Protein AF-A0A2U1LF37-F1 (afdb_monomer_lite)

InterPro domains:
  IPR015943 WD40/YVTN repeat-like-containing domain superfamily [G3DSA:2.130.10.10] (55-174)
  IPR033010 WD repeat Cdc20/Fizzy [PTHR19918] (5-131)

Sequence (175 aa):
MTDLLDRFIPNRSAMDFDYAHYMLTEAKKGKENPVDSSPAREAYRKRLAEGCNMNRTRILAFKNKPPTPVEAIPSDLFAAPVHQSKTVKARRYIPQTSERTLDAPDLVDDYYLNLLDWGSSNVLPIALANSLWDSTANRLFRTLKAGHQSRVGAMDLNNHIMSTRGMDGQIICYM

Structure (mmCIF, N/CA/C/O backbone):
data_AF-A0A2U1LF37-F1
#
_entry.id   AF-A0A2U1LF37-F1
#
loop_
_atom_site.group_PDB
_atom_site.id
_atom_site.type_symbol
_atom_site.label_atom_id
_atom_site.label_alt_id
_atom_site.label_comp_id
_atom_site.label_asym_id
_atom_site.label_entity_id
_atom_site.label_seq_id
_atom_site.pdbx_PDB_ins_code
_atom_site.Cartn_x
_atom_site.Cartn_y
_atom_site.Cartn_z
_atom_site.occupancy
_atom_site.B_iso_or_equiv
_atom_site.auth_seq_id
_atom_site.auth_comp_id
_atom_site.auth_asym_id
_atom_site.auth_atom_id
_atom_site.pdbx_PDB_model_num
ATOM 1 N N . MET A 1 1 ? 2.810 17.731 52.680 1.00 37.72 1 MET A N 1
ATOM 2 C CA . MET A 1 1 ? 3.274 16.701 51.731 1.00 37.72 1 MET A CA 1
ATOM 3 C C . MET A 1 1 ? 2.034 16.122 51.073 1.00 37.72 1 MET A C 1
ATOM 5 O O . MET A 1 1 ? 1.399 15.245 51.637 1.00 37.72 1 MET A O 1
ATOM 9 N N . THR A 1 2 ? 1.564 16.757 50.001 1.00 49.34 2 THR A N 1
ATOM 10 C CA . THR A 1 2 ? 0.341 16.342 49.310 1.00 49.34 2 THR A CA 1
ATOM 11 C C . THR A 1 2 ? 0.647 15.100 48.488 1.00 49.34 2 THR A C 1
ATOM 13 O O . THR A 1 2 ? 1.598 15.087 47.712 1.00 49.34 2 THR A O 1
ATOM 16 N N . ASP A 1 3 ? -0.135 14.054 48.721 1.00 54.31 3 ASP A N 1
ATOM 17 C CA . ASP A 1 3 ? -0.050 12.750 48.073 1.00 54.31 3 ASP A CA 1
ATOM 18 C C . ASP A 1 3 ? -0.283 12.934 46.557 1.00 54.31 3 ASP A C 1
ATOM 20 O O . ASP A 1 3 ? -1.419 13.006 46.083 1.00 54.31 3 ASP A O 1
ATOM 24 N N . LEU A 1 4 ? 0.803 13.134 45.798 1.00 59.91 4 LEU A N 1
ATOM 25 C CA . LEU A 1 4 ? 0.828 13.313 44.339 1.00 59.91 4 LEU A CA 1
ATOM 26 C C . LEU A 1 4 ? 0.535 11.970 43.657 1.00 59.91 4 LEU A C 1
ATOM 28 O O . LEU A 1 4 ? 1.372 11.383 42.978 1.00 59.91 4 LEU A O 1
ATOM 32 N N . LEU A 1 5 ? -0.666 11.444 43.870 1.00 64.06 5 LEU A N 1
ATOM 33 C CA . LEU A 1 5 ? -1.145 10.274 43.152 1.00 64.06 5 LEU A CA 1
ATOM 34 C C . LEU A 1 5 ? -1.421 10.679 41.697 1.00 64.06 5 LEU A C 1
ATOM 36 O O . LEU A 1 5 ? -2.216 11.577 41.419 1.00 64.06 5 LEU A O 1
ATOM 40 N N . ASP A 1 6 ? -0.750 10.028 40.754 1.00 70.12 6 ASP A N 1
ATOM 41 C CA . ASP A 1 6 ? -0.931 10.275 39.326 1.00 70.12 6 ASP A CA 1
ATOM 42 C C . ASP A 1 6 ? -2.370 9.929 38.898 1.00 70.12 6 ASP A C 1
ATOM 44 O O . ASP A 1 6 ? -2.867 8.824 39.127 1.00 70.12 6 ASP A O 1
ATOM 48 N N . ARG A 1 7 ? -3.060 10.881 38.258 1.00 74.50 7 ARG A N 1
ATOM 49 C CA . ARG A 1 7 ? -4.422 10.701 37.729 1.00 74.50 7 ARG A CA 1
ATOM 50 C C . ARG A 1 7 ? -4.486 9.606 36.663 1.00 74.50 7 ARG A C 1
ATOM 52 O O . ARG A 1 7 ? -5.556 9.033 36.455 1.00 74.50 7 ARG A O 1
ATOM 59 N N . PHE A 1 8 ? -3.387 9.347 35.966 1.00 80.06 8 PHE A N 1
ATOM 60 C CA . PHE A 1 8 ? -3.327 8.349 34.907 1.00 80.06 8 PHE A CA 1
ATOM 61 C C . PHE A 1 8 ? -3.032 6.943 35.430 1.00 80.06 8 PHE A C 1
ATOM 63 O O . PHE A 1 8 ? -3.203 5.985 34.680 1.00 80.06 8 PHE A O 1
ATOM 70 N N . ILE A 1 9 ? -2.681 6.795 36.713 1.00 83.06 9 ILE A N 1
ATOM 71 C CA . ILE A 1 9 ? -2.398 5.498 37.330 1.00 83.06 9 ILE A CA 1
ATOM 72 C C . ILE A 1 9 ? -3.624 5.028 38.134 1.00 83.06 9 ILE A C 1
ATOM 74 O O . ILE A 1 9 ? -3.997 5.651 39.133 1.00 83.06 9 ILE A O 1
ATOM 78 N N . PRO A 1 10 ? -4.279 3.922 37.731 1.00 82.50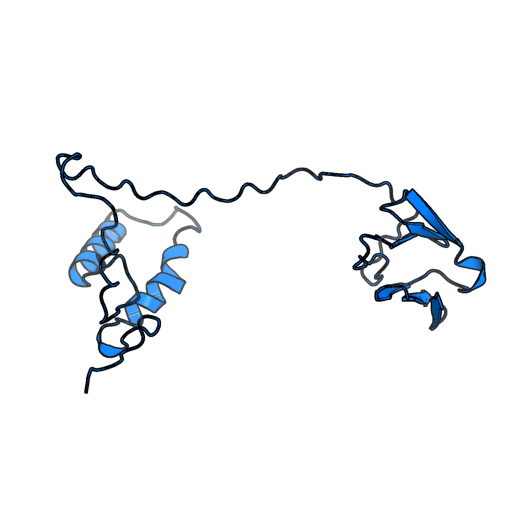 10 PRO A N 1
ATOM 79 C CA . PRO A 1 10 ? -5.378 3.344 38.493 1.00 82.50 10 PRO A CA 1
ATOM 80 C C . PRO A 1 10 ? -4.919 2.855 39.868 1.00 82.50 10 PRO A C 1
ATOM 82 O O . PRO A 1 10 ? -3.852 2.257 40.021 1.00 82.50 10 PRO A O 1
ATOM 85 N N . ASN A 1 11 ? -5.759 3.047 40.882 1.00 83.81 11 ASN A N 1
ATOM 86 C CA . ASN A 1 11 ? -5.488 2.527 42.209 1.00 83.81 11 ASN A CA 1
ATOM 87 C C . ASN A 1 11 ? -5.778 1.021 42.267 1.00 83.81 11 ASN A C 1
ATOM 89 O O . ASN A 1 11 ? -6.933 0.609 42.403 1.00 83.81 11 ASN A O 1
ATOM 93 N N . ARG A 1 12 ? -4.707 0.222 42.272 1.00 83.56 12 ARG A N 1
ATOM 94 C CA . ARG A 1 12 ? -4.744 -1.239 42.412 1.00 83.56 12 ARG A CA 1
ATOM 95 C C . ARG A 1 12 ? -5.599 -1.713 43.595 1.00 83.56 12 ARG A C 1
ATOM 97 O O . ARG A 1 12 ? -6.328 -2.677 43.429 1.00 83.56 12 ARG A O 1
ATOM 104 N N . SER A 1 13 ? -5.576 -1.046 44.753 1.00 84.38 13 SER A N 1
ATOM 105 C CA . SER A 1 13 ? -6.329 -1.513 45.934 1.00 84.38 13 SER A CA 1
ATOM 106 C C . SER A 1 13 ? -7.837 -1.256 45.878 1.00 84.38 13 SER A C 1
ATOM 108 O O . SER A 1 13 ? -8.585 -1.855 46.641 1.00 84.38 13 SER A O 1
ATOM 110 N N . ALA A 1 14 ? -8.295 -0.367 44.994 1.00 82.38 14 ALA A N 1
ATOM 111 C CA . ALA A 1 14 ? -9.717 -0.085 44.792 1.00 82.38 14 ALA A CA 1
ATOM 112 C C . ALA A 1 14 ? -10.286 -0.784 43.544 1.00 82.38 14 ALA A C 1
ATOM 114 O O . ALA A 1 14 ? -11.475 -0.646 43.252 1.00 82.38 14 ALA A O 1
ATOM 115 N N . MET A 1 15 ? -9.436 -1.485 42.790 1.00 84.12 15 MET A N 1
ATOM 116 C CA . MET A 1 15 ? -9.820 -2.237 41.603 1.00 84.12 15 MET A CA 1
ATOM 117 C C . MET A 1 15 ? -10.161 -3.682 41.947 1.00 84.12 15 MET A C 1
ATOM 119 O O . MET A 1 15 ? -9.524 -4.305 42.789 1.00 84.12 15 MET A O 1
ATOM 123 N N . ASP A 1 16 ? -11.139 -4.213 41.222 1.00 86.31 16 ASP A N 1
ATOM 124 C CA . ASP A 1 16 ? -11.439 -5.638 41.170 1.00 86.31 16 ASP A CA 1
ATOM 125 C C . ASP A 1 16 ? -10.833 -6.197 39.875 1.00 86.31 16 ASP A C 1
ATOM 127 O O . ASP A 1 16 ? -11.323 -5.921 38.774 1.00 86.31 16 ASP A O 1
ATOM 131 N N . PHE A 1 17 ? -9.701 -6.894 40.001 1.00 86.88 17 PHE A N 1
ATOM 132 C CA . PHE A 1 17 ? -8.953 -7.409 38.851 1.00 86.88 17 PHE A CA 1
ATOM 133 C C . PHE A 1 17 ? -9.684 -8.543 38.142 1.00 86.88 17 PHE A C 1
ATOM 135 O O . PHE A 1 17 ? -9.656 -8.595 36.911 1.00 86.88 17 PHE A O 1
ATOM 142 N N . ASP A 1 18 ? -10.374 -9.396 38.894 1.00 85.12 18 ASP A N 1
ATOM 143 C CA . ASP A 1 18 ? -11.091 -10.545 38.348 1.00 85.12 18 ASP A CA 1
ATOM 144 C C . ASP A 1 18 ? -12.284 -10.069 37.515 1.00 85.12 18 ASP A C 1
ATOM 146 O O . ASP A 1 18 ? -12.473 -10.497 36.371 1.00 85.12 18 ASP A O 1
ATOM 150 N N . TYR A 1 19 ? -13.029 -9.083 38.028 1.00 84.19 19 TYR A N 1
ATOM 151 C CA . TYR A 1 19 ? -14.104 -8.436 37.280 1.00 84.19 19 TYR A CA 1
ATOM 152 C C . TYR A 1 19 ? -13.594 -7.737 36.013 1.00 84.19 19 TYR A C 1
ATOM 154 O O . TYR A 1 19 ? -14.188 -7.875 34.939 1.00 84.19 19 TYR A O 1
ATOM 162 N N . ALA A 1 20 ? -12.483 -6.998 36.110 1.00 86.06 20 ALA A N 1
ATOM 163 C CA . ALA A 1 20 ? -11.886 -6.316 34.964 1.00 86.06 20 ALA A CA 1
ATOM 164 C C . ALA A 1 20 ? -11.452 -7.306 33.871 1.00 86.06 20 ALA A C 1
ATOM 166 O O . ALA A 1 20 ? -11.719 -7.077 32.689 1.00 86.06 20 ALA A O 1
ATOM 167 N N . HIS A 1 21 ? -10.832 -8.420 34.265 1.00 86.88 21 HIS A N 1
ATOM 168 C CA . HIS A 1 21 ? -10.396 -9.468 33.352 1.00 86.88 21 HIS A CA 1
ATOM 169 C C . HIS A 1 21 ? -11.584 -10.129 32.643 1.00 86.88 21 HIS A C 1
ATOM 171 O O . HIS A 1 21 ? -11.589 -10.224 31.413 1.00 86.88 21 HIS A O 1
ATOM 177 N N . TYR A 1 22 ? -12.627 -10.505 33.389 1.00 83.19 22 TYR A N 1
ATOM 178 C CA . TYR A 1 22 ? -13.863 -11.068 32.835 1.00 83.19 22 TYR A CA 1
ATOM 179 C C . TYR A 1 22 ? -14.525 -10.122 31.820 1.00 83.19 22 TYR A C 1
ATOM 181 O O . TYR A 1 22 ? -14.892 -10.535 30.718 1.00 83.19 22 TYR A O 1
ATOM 189 N N . MET A 1 23 ? -14.626 -8.829 32.143 1.00 81.38 23 MET A N 1
ATOM 190 C CA . MET A 1 23 ? -15.230 -7.835 31.249 1.00 81.38 23 MET A CA 1
ATOM 191 C C . MET A 1 23 ? -14.445 -7.624 29.945 1.00 81.38 23 MET A C 1
ATOM 193 O O . MET A 1 23 ? -15.040 -7.266 28.928 1.00 81.38 23 MET A O 1
ATOM 197 N N . LEU A 1 24 ? -13.126 -7.837 29.946 1.00 83.44 24 LEU A N 1
ATOM 198 C CA . LEU A 1 24 ? -12.287 -7.705 28.749 1.00 83.44 24 LEU A CA 1
ATOM 199 C C . LEU A 1 24 ? -12.276 -8.969 27.882 1.00 83.44 24 LEU A C 1
ATOM 201 O O . LEU A 1 24 ? -12.224 -8.858 26.657 1.00 83.44 24 LEU A O 1
ATOM 205 N N . THR A 1 25 ? -12.327 -10.147 28.503 1.00 82.38 25 THR A N 1
ATOM 206 C CA . THR A 1 25 ? -12.120 -11.437 27.823 1.00 82.38 25 THR A CA 1
ATOM 207 C C . THR A 1 25 ? -13.424 -12.157 27.483 1.00 82.38 25 THR A C 1
ATOM 209 O O . THR A 1 25 ? -13.573 -12.677 26.378 1.00 82.38 25 THR A O 1
ATOM 212 N N . GLU A 1 26 ? -14.403 -12.132 28.385 1.00 71.69 26 GLU A N 1
ATOM 213 C CA . GLU A 1 26 ? -15.590 -12.991 28.310 1.00 71.69 26 GLU A CA 1
ATOM 214 C C . GLU A 1 26 ? -16.875 -12.220 27.971 1.00 71.69 26 GLU A C 1
ATOM 216 O O . GLU A 1 26 ? -17.776 -12.777 27.342 1.00 71.69 26 GLU A O 1
ATOM 221 N N . ALA A 1 27 ? -16.968 -10.916 28.269 1.00 63.56 27 ALA A N 1
ATOM 222 C CA . ALA A 1 27 ? -18.180 -10.126 27.993 1.00 63.56 27 ALA A CA 1
ATOM 223 C C . ALA A 1 27 ? -18.577 -10.064 26.501 1.00 63.56 27 ALA A C 1
ATOM 225 O O . ALA A 1 27 ? -19.723 -9.749 26.179 1.00 63.56 27 ALA A O 1
ATOM 226 N N . LYS A 1 28 ? -17.653 -10.366 25.577 1.00 57.38 28 LYS A N 1
ATOM 227 C CA . LYS A 1 28 ? -17.906 -10.385 24.124 1.00 57.38 28 LYS A CA 1
ATOM 228 C C . LYS A 1 28 ? -18.141 -11.774 23.527 1.00 57.38 28 LYS A C 1
ATOM 230 O O . LYS A 1 28 ? -18.616 -11.839 22.397 1.00 57.38 28 LYS A O 1
ATOM 235 N N . LYS A 1 29 ? -17.882 -12.864 24.258 1.00 56.50 29 LYS A N 1
ATOM 236 C CA . LYS A 1 29 ? -18.071 -14.236 23.744 1.00 56.50 29 LYS A CA 1
ATOM 237 C C . LYS A 1 29 ? -19.537 -14.669 23.635 1.00 56.50 29 LYS A C 1
ATOM 239 O O . LYS A 1 29 ? -19.832 -15.705 23.061 1.00 56.50 29 LYS A O 1
ATOM 244 N N . GLY A 1 30 ? -20.483 -13.852 24.100 1.00 53.19 30 GLY A N 1
ATOM 245 C CA . GLY A 1 30 ? -21.924 -14.107 23.963 1.00 53.19 30 GLY A CA 1
ATOM 246 C C . GLY A 1 30 ? -22.528 -13.826 22.578 1.00 53.19 30 GLY A C 1
ATOM 247 O O . GLY A 1 30 ? -23.741 -13.663 22.495 1.00 53.19 30 GLY A O 1
ATOM 248 N N . LYS A 1 31 ? -21.721 -13.696 21.514 1.00 51.16 31 LYS A N 1
ATOM 249 C CA . LYS A 1 31 ? -22.197 -13.464 20.134 1.00 51.16 31 LYS A CA 1
ATOM 250 C C . LYS A 1 31 ? -21.888 -14.602 19.156 1.00 51.16 31 LYS A C 1
ATOM 252 O O . LYS A 1 31 ? -22.037 -14.406 17.956 1.00 51.16 31 LYS A O 1
ATOM 257 N N . GLU A 1 32 ? -21.514 -15.777 19.645 1.00 47.12 32 GLU A N 1
ATOM 258 C CA . GLU A 1 32 ? -21.530 -16.996 18.835 1.00 47.12 32 GLU A CA 1
ATOM 259 C C . GLU A 1 32 ? -22.691 -17.885 19.309 1.00 47.12 32 GLU A C 1
ATOM 261 O O . GLU A 1 32 ? -22.690 -18.386 20.428 1.00 47.12 32 GLU A O 1
ATOM 266 N N . ASN A 1 33 ? -23.689 -18.020 18.426 1.00 45.81 33 ASN A N 1
ATOM 267 C CA . ASN A 1 33 ? -24.831 -18.950 18.426 1.00 45.81 33 ASN A CA 1
ATOM 268 C C . ASN A 1 33 ? -25.931 -18.777 19.515 1.00 45.81 33 ASN A C 1
ATOM 270 O O . ASN A 1 33 ? -25.728 -19.122 20.676 1.00 45.81 33 ASN A O 1
ATOM 274 N N . PRO A 1 34 ? -27.162 -18.340 19.154 1.00 53.09 34 PRO A N 1
ATOM 275 C CA . PRO A 1 34 ? -28.272 -18.111 20.090 1.00 53.09 34 PRO A CA 1
ATOM 276 C C . PRO A 1 34 ? -29.100 -19.374 20.418 1.00 53.09 34 PRO A C 1
ATOM 278 O O . PRO A 1 34 ? -30.287 -19.258 20.709 1.00 53.09 34 PRO A O 1
ATOM 281 N N . VAL A 1 35 ? -28.527 -20.580 20.347 1.00 50.41 35 VAL A N 1
ATOM 282 C CA . VAL A 1 35 ? -29.322 -21.827 20.401 1.00 50.41 35 VAL A CA 1
ATOM 283 C C . VAL A 1 35 ? -29.519 -22.389 21.824 1.00 50.41 35 VAL A C 1
ATOM 285 O O . VAL A 1 35 ? -30.488 -23.104 22.037 1.00 50.41 35 VAL A O 1
ATOM 288 N N . ASP A 1 36 ? -28.732 -21.987 22.836 1.00 56.03 36 ASP A N 1
ATOM 289 C CA . ASP A 1 36 ? -28.725 -22.688 24.145 1.00 56.03 36 ASP A CA 1
ATOM 290 C C . ASP A 1 36 ? -28.867 -21.816 25.416 1.00 56.03 36 ASP A C 1
ATOM 292 O O . ASP A 1 36 ? -28.422 -22.206 26.503 1.00 56.03 36 ASP A O 1
ATOM 296 N N . SER A 1 37 ? -29.494 -20.635 25.359 1.00 63.47 37 SER A N 1
ATOM 297 C CA . SER A 1 37 ? -29.803 -19.894 26.599 1.00 63.47 37 SER A CA 1
ATOM 298 C C . SER A 1 37 ? -31.228 -20.172 27.066 1.00 63.47 37 SER A C 1
ATOM 300 O O . SER A 1 37 ? -32.164 -19.467 26.701 1.00 63.47 37 SER A O 1
ATOM 302 N N . SER A 1 38 ? -31.402 -21.202 27.899 1.00 78.06 38 SER A N 1
ATOM 303 C CA . SER A 1 38 ? -32.690 -21.457 28.550 1.00 78.06 38 SER A CA 1
ATOM 304 C C . SER A 1 38 ? -33.078 -20.301 29.496 1.00 78.06 38 SER A C 1
ATOM 306 O O . SER A 1 38 ? -32.198 -19.720 30.146 1.00 78.06 38 SER A O 1
ATOM 308 N N . PRO A 1 39 ? -34.381 -19.994 29.664 1.00 81.94 39 PRO A N 1
ATOM 309 C CA . PRO A 1 39 ? -34.844 -18.934 30.570 1.00 81.94 39 PRO A CA 1
ATOM 310 C C . PRO A 1 39 ? -34.332 -19.079 32.016 1.00 81.94 39 PRO A C 1
ATOM 312 O O . PRO A 1 39 ? -34.060 -18.092 32.699 1.00 81.94 39 PRO A O 1
ATOM 315 N N . ALA A 1 40 ? -34.134 -20.319 32.480 1.00 81.06 40 ALA A N 1
ATOM 316 C CA . ALA A 1 40 ? -33.587 -20.615 33.803 1.00 81.06 40 ALA A CA 1
ATOM 317 C C . ALA A 1 40 ? -32.109 -20.204 33.945 1.00 81.06 40 ALA A C 1
ATOM 319 O O . ALA A 1 40 ? -31.710 -19.660 34.978 1.00 81.06 40 ALA A O 1
ATOM 320 N N . ARG A 1 41 ? -31.294 -20.420 32.902 1.00 80.69 41 ARG A N 1
ATOM 321 C CA . ARG A 1 41 ? -29.875 -20.036 32.890 1.00 80.69 41 ARG A CA 1
ATOM 322 C C . ARG A 1 41 ? -29.715 -18.520 32.907 1.00 80.69 41 ARG A C 1
ATOM 324 O O . ARG A 1 41 ? -28.832 -18.007 33.591 1.00 80.69 41 ARG A O 1
ATOM 331 N N . GLU A 1 42 ? -30.583 -17.799 32.206 1.00 80.50 42 GLU A N 1
ATOM 332 C CA . GLU A 1 42 ? -30.587 -16.336 32.203 1.00 80.50 42 GLU A CA 1
ATOM 333 C C . GLU A 1 42 ? -30.998 -15.755 33.565 1.00 80.50 42 GLU A C 1
ATOM 335 O O . GLU A 1 42 ? -30.306 -14.886 34.100 1.00 80.50 42 GLU A O 1
ATOM 340 N N . ALA A 1 43 ? -32.046 -16.302 34.191 1.00 82.81 43 ALA A N 1
ATOM 341 C CA . ALA A 1 43 ? -32.462 -15.904 35.536 1.00 82.81 43 ALA A CA 1
ATOM 342 C C . ALA A 1 43 ? -31.365 -16.153 36.589 1.00 82.81 43 ALA A C 1
ATOM 344 O O . ALA A 1 43 ? -31.127 -15.303 37.450 1.00 82.81 43 ALA A O 1
ATOM 345 N N . TYR A 1 44 ? -30.656 -17.285 36.505 1.00 82.56 44 TYR A N 1
ATOM 346 C CA . TYR A 1 44 ? -29.522 -17.588 37.382 1.00 82.56 44 TYR A CA 1
ATOM 347 C C . TYR A 1 44 ? -28.363 -16.604 37.185 1.00 82.56 44 TYR A C 1
ATOM 349 O O . TYR A 1 44 ? -27.860 -16.045 38.160 1.00 82.56 44 TYR A O 1
ATOM 357 N N . ARG A 1 45 ? -27.985 -16.314 35.932 1.00 79.88 45 ARG A N 1
ATOM 358 C CA . ARG A 1 45 ? -26.950 -15.313 35.618 1.00 79.88 45 ARG A CA 1
ATOM 359 C C . ARG A 1 45 ? -27.309 -13.932 36.160 1.00 79.88 45 ARG A C 1
ATOM 361 O O . ARG A 1 45 ? -26.433 -13.247 36.677 1.00 79.88 45 ARG A O 1
ATOM 368 N N . LYS A 1 46 ? -28.584 -13.542 36.087 1.00 81.06 46 LYS A N 1
ATOM 369 C CA . LYS A 1 46 ? -29.070 -12.274 36.643 1.00 81.06 46 LYS A CA 1
ATOM 370 C C . LYS A 1 46 ? -28.920 -12.224 38.168 1.00 81.06 46 LYS A C 1
ATOM 372 O O . LYS A 1 46 ? -28.369 -11.257 38.682 1.00 81.06 46 LYS A O 1
ATOM 377 N N . ARG A 1 47 ? -29.309 -13.290 38.879 1.00 81.75 47 ARG A N 1
ATOM 378 C CA . ARG A 1 47 ? -29.135 -13.397 40.343 1.00 81.75 47 ARG A CA 1
ATOM 379 C C . ARG A 1 47 ? -27.665 -13.375 40.766 1.00 81.75 47 ARG A C 1
ATOM 381 O O . ARG A 1 47 ? -27.327 -12.741 41.761 1.00 81.75 47 ARG A O 1
ATOM 388 N N . LEU A 1 48 ? -26.787 -14.030 40.005 1.00 76.94 48 LEU A N 1
ATOM 389 C CA . LEU A 1 48 ? -25.342 -13.958 40.240 1.00 76.94 48 LEU A CA 1
ATOM 390 C C . LEU A 1 48 ? -24.800 -12.542 40.021 1.00 76.94 48 LEU A C 1
ATOM 392 O O . LEU A 1 48 ? -24.026 -12.059 40.839 1.00 76.94 48 LEU A O 1
ATOM 396 N N . ALA A 1 49 ? -25.230 -11.854 38.960 1.00 75.69 49 ALA A N 1
ATOM 397 C CA . ALA A 1 49 ? -24.807 -10.480 38.690 1.00 75.69 49 ALA A CA 1
ATOM 398 C C . ALA A 1 49 ? -25.236 -9.506 39.804 1.00 75.69 49 ALA A C 1
ATOM 400 O O . ALA A 1 49 ? -24.460 -8.623 40.181 1.00 75.69 49 ALA A O 1
ATOM 401 N N . GLU A 1 50 ? -26.440 -9.695 40.353 1.00 74.19 50 GLU A N 1
ATOM 402 C CA . GLU A 1 50 ? -26.948 -8.956 41.513 1.00 74.19 50 GLU A CA 1
ATOM 403 C C . GLU A 1 50 ? -26.101 -9.230 42.770 1.00 74.19 50 GLU A C 1
ATOM 405 O O . GLU A 1 50 ? -25.682 -8.283 43.438 1.00 74.19 50 GLU A O 1
ATOM 410 N N . GLY A 1 51 ? -25.770 -10.497 43.053 1.00 70.75 51 GLY A N 1
ATOM 411 C CA . GLY A 1 51 ? -24.951 -10.892 44.209 1.00 70.75 51 GLY A CA 1
ATOM 412 C C . GLY A 1 51 ? -23.481 -10.461 44.127 1.00 70.75 51 GLY A C 1
ATOM 413 O O . GLY A 1 51 ? -22.893 -10.067 45.130 1.00 70.75 51 GLY A O 1
ATOM 414 N N . CYS A 1 52 ? -22.891 -10.468 42.931 1.00 66.12 52 CYS A N 1
ATOM 415 C CA . CYS A 1 52 ? -21.499 -10.073 42.695 1.00 66.12 52 CYS A CA 1
ATOM 416 C C . CYS A 1 52 ? -21.312 -8.553 42.513 1.00 66.12 52 CYS A C 1
ATOM 418 O O . CYS A 1 52 ? -20.223 -8.113 42.151 1.00 66.12 52 CYS A O 1
ATOM 420 N N . ASN A 1 53 ? -22.356 -7.738 42.728 1.00 66.38 53 ASN A N 1
ATOM 421 C CA . ASN A 1 53 ? -22.339 -6.287 42.502 1.00 66.38 53 ASN A CA 1
ATOM 422 C C . ASN A 1 53 ? -21.731 -5.907 41.131 1.00 66.38 53 ASN A C 1
ATOM 424 O O . ASN A 1 53 ? -20.995 -4.924 40.991 1.00 66.38 53 ASN A O 1
ATOM 428 N N . MET A 1 54 ? -22.060 -6.686 40.091 1.00 63.81 54 MET A N 1
ATOM 429 C CA . MET A 1 54 ? -21.574 -6.487 38.716 1.00 63.81 54 MET A CA 1
ATOM 430 C C . MET A 1 54 ? -22.238 -5.283 38.024 1.00 63.81 54 MET A C 1
ATOM 432 O O . MET A 1 54 ? -22.028 -5.037 36.842 1.00 63.81 54 MET A O 1
ATOM 436 N N . ASN A 1 55 ? -22.998 -4.471 38.766 1.00 60.16 55 ASN A N 1
ATOM 437 C CA . ASN A 1 55 ? -23.592 -3.212 38.308 1.00 60.16 55 ASN A CA 1
ATOM 438 C C . ASN A 1 55 ? -22.542 -2.107 38.062 1.00 60.16 55 ASN A C 1
ATOM 440 O O . ASN A 1 55 ? -22.873 -0.981 37.676 1.00 60.16 55 ASN A O 1
ATOM 444 N N . ARG A 1 56 ? -21.257 -2.397 38.298 1.00 66.06 56 ARG A N 1
ATOM 445 C CA . ARG A 1 56 ? -20.147 -1.473 38.062 1.00 66.06 56 ARG A CA 1
ATOM 446 C C . ARG A 1 56 ? -19.901 -1.301 36.566 1.00 66.06 56 ARG A C 1
ATOM 448 O O . ARG A 1 56 ? -19.401 -2.186 35.882 1.00 66.06 56 ARG A O 1
ATOM 455 N N . THR A 1 57 ? -20.155 -0.096 36.068 1.00 68.44 57 THR A N 1
ATOM 456 C CA . THR A 1 57 ? -19.876 0.280 34.670 1.00 68.44 57 THR A CA 1
ATOM 457 C C . THR A 1 57 ? -18.393 0.535 34.381 1.00 68.44 57 THR A C 1
ATOM 459 O O . THR A 1 57 ? -18.018 0.726 33.226 1.00 68.44 57 THR A O 1
ATOM 462 N N . ARG A 1 58 ? -17.535 0.568 35.411 1.00 75.88 58 ARG A N 1
ATOM 463 C CA . ARG A 1 58 ? -16.108 0.897 35.300 1.00 75.88 58 ARG A CA 1
ATOM 464 C C . ARG A 1 58 ? -15.250 -0.246 35.829 1.00 75.88 58 ARG A C 1
ATOM 466 O O . ARG A 1 58 ? -15.511 -0.746 36.917 1.00 75.88 58 ARG A O 1
ATOM 473 N N . ILE A 1 59 ? -14.207 -0.589 35.075 1.00 86.00 59 ILE A N 1
ATOM 474 C CA . ILE A 1 59 ? -13.189 -1.584 35.457 1.00 86.00 59 ILE A CA 1
ATOM 475 C C . ILE A 1 59 ? -11.936 -0.948 36.086 1.00 86.00 59 ILE A C 1
ATOM 477 O O . ILE A 1 59 ? -11.122 -1.651 36.667 1.00 86.00 59 ILE A O 1
ATOM 481 N N . LEU A 1 60 ? -11.784 0.381 35.992 1.00 86.75 60 LEU A N 1
ATOM 482 C CA . LEU A 1 60 ? -10.673 1.138 36.581 1.00 86.75 60 LEU A CA 1
ATOM 483 C C . LEU A 1 60 ? -11.181 2.055 37.700 1.00 86.75 60 LEU A C 1
ATOM 485 O O . LEU A 1 60 ? -12.193 2.743 37.527 1.00 86.75 60 LEU A O 1
ATOM 489 N N . ALA A 1 61 ? -10.446 2.106 38.813 1.00 83.88 61 ALA A N 1
ATOM 490 C CA . ALA A 1 61 ? -10.714 2.988 39.946 1.00 83.88 61 ALA A CA 1
ATOM 491 C C . ALA A 1 61 ? -9.572 4.001 40.114 1.00 83.88 61 ALA A C 1
ATOM 493 O O . ALA A 1 61 ? -8.407 3.619 40.166 1.00 83.88 61 ALA A O 1
ATOM 494 N N . PHE A 1 62 ? -9.901 5.288 40.232 1.00 81.50 62 PHE A N 1
ATOM 495 C CA . PHE A 1 62 ? -8.933 6.372 40.430 1.00 81.50 62 PHE A CA 1
ATOM 496 C C . PHE A 1 62 ? -9.282 7.144 41.704 1.00 81.50 62 PHE A C 1
ATOM 498 O O . PHE A 1 62 ? -10.458 7.395 41.966 1.00 81.50 62 PHE A O 1
ATOM 505 N N . LYS A 1 63 ? -8.269 7.512 42.498 1.00 67.12 63 LYS A N 1
ATOM 506 C CA . LYS A 1 63 ? -8.454 8.264 43.753 1.00 67.12 63 LYS A CA 1
ATOM 507 C C . LYS A 1 63 ? -8.667 9.763 43.519 1.00 67.12 63 LYS A C 1
ATOM 509 O O . LYS A 1 63 ? -9.444 10.383 44.238 1.00 67.12 63 LYS A O 1
ATOM 514 N N . ASN A 1 64 ? -8.039 10.324 42.486 1.00 66.00 64 ASN A N 1
ATOM 515 C CA . ASN A 1 64 ? -8.168 11.739 42.163 1.00 66.00 64 ASN A CA 1
ATOM 516 C C . ASN A 1 64 ? -9.373 11.980 41.258 1.00 66.00 64 ASN A C 1
ATOM 518 O O . ASN A 1 64 ? -9.415 11.538 40.106 1.00 66.00 64 ASN A O 1
ATOM 522 N N . LYS A 1 65 ? -10.366 12.697 41.794 1.00 59.22 65 LYS A N 1
ATOM 523 C CA . LYS A 1 65 ? -11.445 13.251 40.975 1.00 59.22 65 LYS A CA 1
ATOM 524 C C . LYS A 1 65 ? -10.814 14.233 39.976 1.00 59.22 65 LYS A C 1
ATOM 526 O O . LYS A 1 65 ? -9.875 14.938 40.347 1.00 59.22 65 LYS A O 1
ATOM 531 N N . PRO A 1 66 ? -11.282 14.280 38.716 1.00 54.41 66 PRO A N 1
ATOM 532 C CA . PRO A 1 66 ? -10.866 15.324 37.787 1.00 54.41 66 PRO A CA 1
ATOM 533 C C . PRO A 1 66 ? -11.021 16.690 38.470 1.00 54.41 66 PRO A C 1
ATOM 535 O O . PRO A 1 66 ? -12.056 16.878 39.117 1.00 54.41 66 PRO A O 1
ATOM 538 N N . PRO A 1 67 ? -10.053 17.622 38.361 1.00 53.59 67 PRO A N 1
ATOM 539 C CA . PRO A 1 67 ? -10.293 18.990 38.796 1.00 53.59 67 PRO A CA 1
ATOM 540 C C . PRO A 1 67 ? -11.578 19.474 38.125 1.00 53.59 67 PRO A C 1
ATOM 542 O O . PRO A 1 67 ? -11.792 19.219 36.933 1.00 53.59 67 PRO A O 1
ATOM 545 N N . THR A 1 68 ? -12.460 20.080 38.919 1.00 53.72 68 THR A N 1
ATOM 546 C CA . THR A 1 68 ? -13.671 20.724 38.415 1.00 53.72 68 THR A CA 1
ATOM 547 C C . THR A 1 68 ? -13.263 21.645 37.267 1.00 53.72 68 THR A C 1
ATOM 549 O O . THR A 1 68 ? -12.295 22.394 37.430 1.00 53.72 68 THR A O 1
ATOM 552 N N . PRO A 1 69 ? -13.912 21.553 36.090 1.00 48.56 69 PRO A N 1
ATOM 553 C CA . PRO A 1 69 ? -13.646 22.478 34.999 1.00 48.56 69 PRO A CA 1
ATOM 554 C C . PRO A 1 69 ? -13.728 23.898 35.552 1.00 48.56 69 PRO A C 1
ATOM 556 O O . PRO A 1 69 ? -14.714 24.240 36.199 1.00 48.56 69 PRO A O 1
ATOM 559 N N . VAL A 1 70 ? -12.665 24.680 35.380 1.00 55.16 70 VAL A N 1
ATOM 560 C CA . VAL A 1 70 ? -12.628 26.056 35.873 1.00 55.16 70 VAL A CA 1
ATOM 561 C C . VAL A 1 70 ? -13.706 26.827 35.109 1.00 55.16 70 VAL A C 1
ATOM 563 O O . VAL A 1 70 ? -13.654 26.909 33.881 1.00 55.16 70 VAL A O 1
ATOM 566 N N . GLU A 1 71 ? -14.725 27.297 35.829 1.00 50.03 71 GLU A N 1
ATOM 567 C CA . GLU A 1 71 ? -15.873 28.031 35.294 1.00 50.03 71 GLU A CA 1
ATOM 568 C C . GLU A 1 71 ? -15.399 29.365 34.702 1.00 50.03 71 GLU A C 1
ATOM 570 O O . GLU A 1 71 ? -15.198 30.343 35.413 1.00 50.03 71 GLU A O 1
ATOM 575 N N . ALA A 1 72 ? -15.198 29.412 33.385 1.00 49.78 72 ALA A N 1
ATOM 576 C CA . ALA A 1 72 ? -14.936 30.657 32.660 1.00 49.78 72 ALA A CA 1
ATOM 577 C C . ALA A 1 72 ? -16.229 31.335 32.158 1.00 49.78 72 ALA A C 1
ATOM 579 O O . ALA A 1 72 ? -16.167 32.183 31.270 1.00 49.78 72 ALA A O 1
ATOM 580 N N . ILE A 1 73 ? -17.407 30.952 32.671 1.00 53.06 73 ILE A N 1
ATOM 581 C CA . ILE A 1 73 ? -18.704 31.485 32.225 1.00 53.06 73 ILE A CA 1
ATOM 582 C C . ILE A 1 73 ? -19.606 31.725 33.455 1.00 53.06 73 ILE A C 1
ATOM 584 O O . ILE A 1 73 ? -19.813 30.776 34.208 1.00 53.06 73 ILE A O 1
ATOM 588 N N . PRO A 1 74 ? -20.139 32.947 33.675 1.00 43.03 74 PRO A N 1
ATOM 589 C CA . PRO A 1 74 ? -21.025 33.255 34.802 1.00 43.03 74 PRO A CA 1
ATOM 590 C C . PRO A 1 74 ? -22.332 32.446 34.783 1.00 43.03 74 PRO A C 1
ATOM 592 O O . PRO A 1 74 ? -22.973 32.294 33.742 1.00 43.03 74 PRO A O 1
ATOM 595 N N . SER A 1 75 ? -22.732 31.972 35.961 1.00 50.47 75 SER A N 1
ATOM 596 C CA . SER A 1 75 ? -23.720 30.910 36.201 1.00 50.47 75 SER A CA 1
ATOM 597 C C . SER A 1 75 ? -25.210 31.298 36.125 1.00 50.47 75 SER A C 1
ATOM 599 O O . SER A 1 75 ? -26.047 30.516 36.567 1.00 50.47 75 SER A O 1
ATOM 601 N N . ASP A 1 76 ? -25.588 32.439 35.539 1.00 46.06 76 ASP A N 1
ATOM 602 C CA . ASP A 1 76 ? -26.951 32.992 35.705 1.00 46.06 76 ASP A CA 1
ATOM 603 C C . ASP A 1 76 ? -27.934 32.781 34.533 1.00 46.06 76 ASP A C 1
ATOM 605 O O . ASP A 1 76 ? -29.037 33.324 34.559 1.00 46.06 76 ASP A O 1
ATOM 609 N N . LEU A 1 77 ? -27.605 31.986 33.504 1.00 50.12 77 LEU A N 1
ATOM 610 C CA . LEU A 1 77 ? -28.487 31.835 32.325 1.00 50.12 77 LEU A CA 1
ATOM 611 C C . LEU A 1 77 ? -29.084 30.445 32.068 1.00 50.12 77 LEU A C 1
ATOM 613 O O . LEU A 1 77 ? -29.871 30.316 31.132 1.00 50.12 77 LEU A O 1
ATOM 617 N N . PHE A 1 78 ? -28.799 29.410 32.864 1.00 41.03 78 PHE A N 1
ATOM 618 C CA . PHE A 1 78 ? -29.332 28.071 32.567 1.00 41.03 78 PHE A CA 1
ATOM 619 C C . PHE A 1 78 ? -29.904 27.359 33.794 1.00 41.03 78 PHE A C 1
ATOM 621 O O . PHE A 1 78 ? -29.196 26.845 34.656 1.00 41.03 78 PHE A O 1
ATOM 628 N N . ALA A 1 79 ? -31.235 27.317 33.825 1.00 38.62 79 ALA A N 1
ATOM 629 C CA . ALA A 1 79 ? -32.042 26.515 34.725 1.00 38.62 79 ALA A CA 1
ATOM 630 C C . ALA A 1 79 ? -31.829 25.002 34.512 1.00 38.62 79 ALA A C 1
ATOM 632 O O . ALA A 1 79 ? -31.813 24.544 33.375 1.00 38.62 79 ALA A O 1
ATOM 633 N N . ALA A 1 80 ? -31.789 24.265 35.631 1.00 40.28 80 ALA A N 1
ATOM 634 C CA . ALA A 1 80 ? -32.056 22.829 35.828 1.00 40.28 80 ALA A CA 1
ATOM 635 C C . ALA A 1 80 ? -31.256 21.778 35.002 1.00 40.28 80 ALA A C 1
ATOM 637 O O . ALA A 1 80 ? -30.897 21.981 33.844 1.00 40.28 80 ALA A O 1
ATOM 638 N N . PRO A 1 81 ? -30.973 20.590 35.583 1.00 42.59 81 PRO A N 1
ATOM 639 C CA . PRO A 1 81 ? -30.057 19.619 34.999 1.00 42.59 81 PRO A CA 1
ATOM 640 C C . PRO A 1 81 ? -30.732 18.866 33.849 1.00 42.59 81 PRO A C 1
ATOM 642 O O . PRO A 1 81 ? -31.442 17.881 34.049 1.00 42.59 81 PRO A O 1
ATOM 645 N N . VAL A 1 82 ? -30.480 19.302 32.618 1.00 39.03 82 VAL A N 1
ATOM 646 C CA . VAL A 1 82 ? -30.769 18.487 31.439 1.00 39.03 82 VAL A CA 1
ATOM 647 C C . VAL A 1 82 ? -29.805 17.305 31.458 1.00 39.03 82 VAL A C 1
ATOM 649 O O . VAL A 1 82 ? -28.585 17.480 31.455 1.00 39.03 82 VAL A O 1
ATOM 652 N N . HIS A 1 83 ? -30.365 16.095 31.505 1.00 49.50 83 HIS A N 1
ATOM 653 C CA . HIS A 1 83 ? -29.664 14.841 31.257 1.00 49.50 83 HIS A CA 1
ATOM 654 C C . HIS A 1 83 ? -28.627 15.030 30.144 1.00 49.50 83 HIS A C 1
ATOM 656 O O . HIS A 1 83 ? -28.985 15.181 28.975 1.00 49.50 83 HIS A O 1
ATOM 662 N N . GLN A 1 84 ? -27.339 14.994 30.496 1.00 46.78 84 GLN A N 1
ATOM 663 C CA . GLN A 1 84 ? -26.277 14.857 29.510 1.00 46.78 84 GLN A CA 1
ATOM 664 C C . GLN A 1 84 ? -26.448 13.482 28.870 1.00 46.78 84 GLN A C 1
ATOM 666 O O . GLN A 1 84 ? -25.979 12.458 29.376 1.00 46.78 84 GLN A O 1
ATOM 671 N N . SER A 1 85 ? -27.205 13.461 27.773 1.00 52.00 85 SER A N 1
ATOM 672 C CA . SER A 1 85 ? -27.215 12.350 26.843 1.00 52.00 85 SER A CA 1
ATOM 673 C C . SER A 1 85 ? -25.757 12.033 26.525 1.00 52.00 85 SER A C 1
ATOM 675 O O . SER A 1 85 ? -24.951 12.915 26.224 1.00 52.00 85 SER A O 1
ATOM 677 N N . LYS A 1 86 ? -25.383 10.766 26.709 1.00 57.66 86 LYS A N 1
ATOM 678 C CA . LYS A 1 86 ? -24.053 10.282 26.355 1.00 57.66 86 LYS A CA 1
ATOM 679 C C . LYS A 1 86 ? -23.863 10.620 24.881 1.00 57.66 86 LYS A C 1
ATOM 681 O O . LYS A 1 86 ? -24.535 10.023 24.043 1.00 57.66 86 LYS A O 1
ATOM 686 N N . THR A 1 87 ? -22.978 11.560 24.564 1.00 58.25 87 THR A N 1
ATOM 687 C CA . THR A 1 87 ? -22.548 11.784 23.188 1.00 58.25 87 THR A CA 1
ATOM 688 C C . THR A 1 87 ? -21.844 10.507 22.753 1.00 58.25 87 THR A C 1
ATOM 690 O O . THR A 1 87 ? -20.695 10.232 23.105 1.00 58.25 87 THR A O 1
ATOM 693 N N . VAL A 1 88 ? -22.584 9.634 22.069 1.00 65.88 88 VAL A N 1
ATOM 694 C CA . VAL A 1 88 ? -22.008 8.467 21.413 1.00 65.88 88 VAL A CA 1
ATOM 695 C C . VAL A 1 88 ? -21.014 9.047 20.424 1.00 65.88 88 VAL A C 1
ATOM 697 O O . VAL A 1 88 ? -21.412 9.727 19.481 1.00 65.88 88 VAL A O 1
ATOM 700 N N . LYS A 1 89 ? -19.717 8.869 20.699 1.00 72.19 89 LYS A N 1
ATOM 701 C CA . LYS A 1 89 ? -18.648 9.328 19.811 1.00 72.19 89 LYS A CA 1
ATOM 702 C C . LYS A 1 89 ? -19.005 8.879 18.400 1.00 72.19 89 LYS A C 1
ATOM 704 O O . LYS A 1 89 ? -19.152 7.677 18.171 1.00 72.19 89 LYS A O 1
ATOM 709 N N . ALA A 1 90 ? -19.181 9.835 17.491 1.00 79.62 90 ALA A N 1
ATOM 710 C CA . ALA A 1 90 ? -19.480 9.529 16.105 1.00 79.62 90 ALA A CA 1
ATOM 711 C C . ALA A 1 90 ? -18.370 8.612 15.580 1.00 79.62 90 ALA A C 1
ATOM 713 O O . ALA A 1 90 ? -17.187 8.961 15.603 1.00 79.62 90 ALA A O 1
ATOM 714 N N . ARG A 1 91 ? -18.741 7.391 15.190 1.00 84.88 91 ARG A N 1
ATOM 715 C CA . ARG A 1 91 ? -17.802 6.450 14.586 1.00 84.88 91 ARG A CA 1
ATOM 716 C C . ARG A 1 91 ? -17.343 7.073 13.272 1.00 84.88 91 ARG A C 1
ATOM 718 O O . ARG A 1 91 ? -18.183 7.417 12.445 1.00 84.88 91 ARG A O 1
ATOM 725 N N . ARG A 1 92 ? -16.028 7.228 13.089 1.00 94.25 92 ARG A N 1
ATOM 726 C CA . ARG A 1 92 ? -15.463 7.712 11.823 1.00 94.25 92 ARG A CA 1
ATOM 727 C C . ARG A 1 92 ? -15.997 6.843 10.684 1.00 94.25 92 ARG A C 1
ATOM 729 O O . ARG A 1 92 ? -15.868 5.620 10.733 1.00 94.25 92 ARG A O 1
ATOM 736 N N . TYR A 1 93 ? -16.580 7.483 9.680 1.00 93.44 93 TYR A N 1
ATOM 737 C CA . TYR A 1 93 ? -16.951 6.822 8.438 1.00 93.44 93 TYR A CA 1
ATOM 738 C C . TYR A 1 93 ? -15.682 6.499 7.638 1.00 93.44 93 TYR A C 1
ATOM 740 O O . TYR A 1 93 ? -14.835 7.372 7.443 1.00 93.44 93 TYR A O 1
ATOM 748 N N . ILE A 1 94 ? -15.541 5.242 7.213 1.00 94.62 94 ILE A N 1
ATOM 749 C CA . ILE A 1 94 ? -14.509 4.799 6.269 1.00 94.62 94 ILE A CA 1
ATOM 750 C C . ILE A 1 94 ? -15.253 4.393 4.992 1.00 94.62 94 ILE A C 1
ATOM 752 O O . ILE A 1 94 ? -16.045 3.444 5.058 1.00 94.62 94 ILE A O 1
ATOM 756 N N . PRO A 1 95 ? -15.045 5.099 3.864 1.00 96.06 95 PRO A N 1
ATOM 757 C CA . PRO A 1 95 ? -15.647 4.730 2.589 1.00 96.06 95 PRO A CA 1
ATOM 758 C C . PRO A 1 95 ? -15.369 3.263 2.255 1.00 96.06 95 PRO A C 1
ATOM 760 O O . PRO A 1 95 ? -14.259 2.779 2.453 1.00 96.06 95 PRO A O 1
ATOM 763 N N . GLN A 1 96 ? -16.386 2.551 1.771 1.00 96.62 96 GLN A N 1
ATOM 764 C CA . GLN A 1 96 ? -16.243 1.160 1.311 1.00 96.62 96 GLN A CA 1
ATOM 765 C C . GLN A 1 96 ? -15.858 1.072 -0.173 1.00 96.62 96 GLN A C 1
ATOM 767 O O . GLN A 1 96 ? -15.688 -0.015 -0.712 1.00 96.62 96 GLN A O 1
ATOM 772 N N . THR A 1 97 ? -15.735 2.220 -0.834 1.00 96.62 97 THR A N 1
ATOM 773 C CA . THR A 1 97 ? -15.355 2.353 -2.238 1.00 96.62 97 THR A CA 1
ATOM 774 C C . THR A 1 97 ? -13.956 2.944 -2.333 1.00 96.62 97 THR A C 1
ATOM 776 O O . THR A 1 97 ? -13.603 3.833 -1.553 1.00 96.62 97 THR A O 1
ATOM 779 N N . SER A 1 98 ? -13.171 2.489 -3.307 1.00 94.69 98 SER A N 1
ATOM 780 C CA . SER A 1 98 ? -11.890 3.107 -3.649 1.00 94.69 98 SER A CA 1
ATOM 781 C C . SER A 1 98 ? -12.097 4.542 -4.129 1.00 94.69 98 SER A C 1
ATOM 783 O O . SER A 1 98 ? -12.998 4.801 -4.925 1.00 94.69 98 SER A O 1
ATOM 785 N N . GLU A 1 99 ? -11.240 5.464 -3.698 1.00 93.56 99 GLU A N 1
ATOM 786 C CA . GLU A 1 99 ? -11.252 6.841 -4.206 1.00 93.56 99 GLU A CA 1
ATOM 787 C C . GLU A 1 99 ? -10.748 6.918 -5.654 1.00 93.56 99 GLU A C 1
ATOM 789 O O . GLU A 1 99 ? -11.266 7.684 -6.462 1.00 93.56 99 GLU A O 1
ATOM 794 N N . ARG A 1 100 ? -9.745 6.100 -5.993 1.00 90.81 100 ARG A N 1
ATOM 795 C CA . ARG A 1 100 ? -9.161 6.000 -7.332 1.00 90.81 100 ARG A CA 1
ATOM 796 C C . ARG A 1 100 ? -8.930 4.542 -7.687 1.00 90.81 100 ARG A C 1
ATOM 798 O O . ARG A 1 100 ? -8.566 3.746 -6.827 1.00 90.81 100 ARG A O 1
ATOM 805 N N . THR A 1 101 ? -9.136 4.223 -8.957 1.00 91.62 101 THR A N 1
ATOM 806 C CA . THR A 1 101 ? -8.774 2.937 -9.559 1.00 91.62 101 THR A CA 1
ATOM 807 C C . THR A 1 101 ? -7.731 3.224 -10.624 1.00 91.62 101 THR A C 1
ATOM 809 O O . THR A 1 101 ? -7.915 4.151 -11.412 1.00 91.62 101 THR A O 1
ATOM 812 N N . LEU A 1 102 ? -6.628 2.485 -10.600 1.00 90.12 102 LEU A N 1
ATOM 813 C CA . LEU A 1 102 ? -5.537 2.617 -11.556 1.00 90.12 102 LEU A CA 1
ATOM 814 C C . LEU A 1 102 ? -5.394 1.296 -12.297 1.00 90.12 102 LEU A C 1
ATOM 816 O O . LEU A 1 102 ? -5.433 0.234 -11.673 1.00 90.12 102 LEU A O 1
ATOM 820 N N . ASP A 1 103 ? -5.223 1.376 -13.610 1.00 89.19 103 ASP A N 1
ATOM 821 C CA . ASP A 1 103 ? -4.988 0.195 -14.424 1.00 89.19 103 ASP A CA 1
ATOM 822 C C . ASP A 1 103 ? -3.546 -0.279 -14.231 1.00 89.19 103 ASP A C 1
ATOM 824 O O . ASP A 1 103 ? -2.597 0.500 -14.328 1.00 89.19 103 ASP A O 1
ATOM 828 N N . ALA A 1 104 ? -3.385 -1.574 -13.972 1.00 91.00 104 ALA A N 1
ATOM 829 C CA . ALA A 1 104 ? -2.090 -2.226 -13.819 1.00 91.00 104 ALA A CA 1
ATOM 830 C C . ALA A 1 104 ? -1.944 -3.333 -14.878 1.00 91.00 104 ALA A C 1
ATOM 832 O O . ALA A 1 104 ? -2.028 -4.520 -14.548 1.00 91.00 104 ALA A O 1
ATOM 833 N N . PRO A 1 105 ? -1.791 -2.971 -16.169 1.00 89.75 105 PRO A N 1
ATOM 834 C CA . PRO A 1 105 ? -1.564 -3.957 -17.217 1.00 89.75 105 PRO A CA 1
ATOM 835 C C . PRO A 1 105 ? -0.263 -4.718 -16.947 1.00 89.75 105 PRO A C 1
ATOM 837 O O . PRO A 1 105 ? 0.713 -4.148 -16.464 1.00 89.75 105 PRO A O 1
ATOM 840 N N . ASP A 1 106 ? -0.256 -6.012 -17.260 1.00 88.94 106 ASP A N 1
ATOM 841 C CA . ASP A 1 106 ? 0.903 -6.898 -17.096 1.00 88.94 106 ASP A CA 1
ATOM 842 C C . ASP A 1 106 ? 1.431 -7.027 -15.650 1.00 88.94 106 ASP A C 1
ATOM 844 O O . ASP A 1 106 ? 2.587 -7.418 -15.431 1.00 88.94 106 ASP A O 1
ATOM 848 N N . LEU A 1 107 ? 0.593 -6.720 -14.651 1.00 91.44 107 LEU A N 1
ATOM 849 C CA . LEU A 1 107 ? 0.880 -7.046 -13.259 1.00 91.44 107 LEU A CA 1
ATOM 850 C C . LEU A 1 107 ? 0.921 -8.567 -13.093 1.00 91.44 107 LEU A C 1
ATOM 852 O O . LEU A 1 107 ? 0.033 -9.294 -13.538 1.00 91.44 107 LEU A O 1
ATOM 856 N N . VAL A 1 108 ? 1.976 -9.044 -12.446 1.00 90.88 108 VAL A N 1
ATOM 857 C CA . VAL A 1 108 ? 2.183 -10.471 -12.217 1.00 90.88 108 VAL A CA 1
ATOM 858 C C . VAL A 1 108 ? 1.499 -10.863 -10.917 1.00 90.88 108 VAL A C 1
ATOM 860 O O . VAL A 1 108 ? 1.781 -10.277 -9.874 1.00 90.88 108 VAL A O 1
ATOM 863 N N . ASP A 1 109 ? 0.639 -11.875 -10.984 1.00 92.06 109 ASP A N 1
ATOM 864 C CA . ASP A 1 109 ? 0.013 -12.484 -9.810 1.00 92.06 109 ASP A CA 1
ATOM 865 C C . ASP A 1 109 ? 0.983 -13.476 -9.146 1.00 92.06 109 ASP A C 1
ATOM 867 O O . ASP A 1 109 ? 0.920 -14.688 -9.354 1.00 92.06 109 ASP A O 1
ATOM 871 N N . ASP A 1 110 ? 1.965 -12.940 -8.420 1.00 93.38 110 ASP A N 1
ATOM 872 C CA . ASP A 1 110 ? 2.935 -13.716 -7.648 1.00 93.38 110 ASP A CA 1
ATOM 873 C C . ASP A 1 110 ? 3.106 -13.094 -6.258 1.00 93.38 110 ASP A C 1
ATOM 875 O O . ASP A 1 110 ? 3.586 -11.970 -6.098 1.00 93.38 110 ASP A O 1
ATOM 879 N N . TYR A 1 111 ? 2.706 -13.865 -5.245 1.00 93.56 111 TYR A N 1
ATOM 880 C CA . TYR A 1 111 ? 2.691 -13.472 -3.838 1.00 93.56 111 TYR A CA 1
ATOM 881 C C . TYR A 1 111 ? 4.069 -13.075 -3.291 1.00 93.56 111 TYR A C 1
ATOM 883 O O . TYR A 1 111 ? 4.160 -12.315 -2.327 1.00 93.56 111 TYR A O 1
ATOM 891 N N . TYR A 1 112 ? 5.154 -13.593 -3.868 1.00 93.88 112 TYR A N 1
ATOM 892 C CA . TYR A 1 112 ? 6.503 -13.354 -3.356 1.00 93.88 112 TYR A CA 1
ATOM 893 C C . TYR A 1 112 ? 7.144 -12.079 -3.903 1.00 93.88 112 TYR A C 1
ATOM 895 O O . TYR A 1 112 ? 8.270 -11.748 -3.516 1.00 93.88 112 TYR A O 1
ATOM 903 N N . LEU A 1 113 ? 6.454 -11.360 -4.791 1.00 93.12 113 LEU A N 1
ATOM 904 C CA . LEU A 1 113 ? 6.974 -10.147 -5.402 1.00 93.12 113 LEU A CA 1
ATOM 905 C C . LEU A 1 113 ? 6.493 -8.905 -4.652 1.00 93.12 113 LEU A C 1
ATOM 907 O O . LEU A 1 113 ? 5.319 -8.757 -4.331 1.00 93.12 113 LEU A O 1
ATOM 911 N N . ASN A 1 114 ? 7.413 -7.970 -4.425 1.00 94.62 114 ASN A N 1
ATOM 912 C CA . ASN A 1 114 ? 7.108 -6.651 -3.874 1.00 94.62 114 ASN A CA 1
ATOM 913 C C 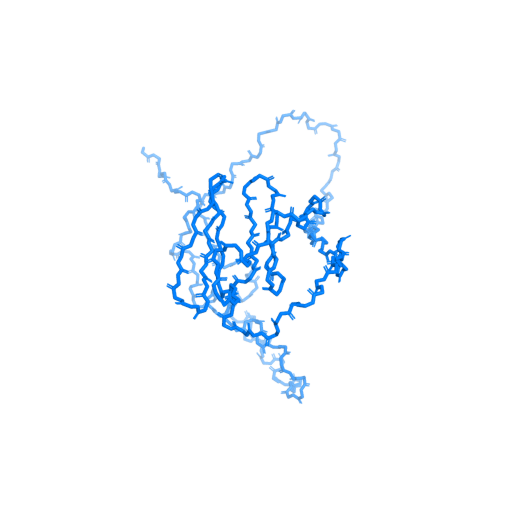. ASN A 1 114 ? 7.253 -5.615 -4.991 1.00 94.62 114 ASN A C 1
ATOM 915 O O . ASN A 1 114 ? 8.314 -5.026 -5.168 1.00 94.62 114 ASN A O 1
ATOM 919 N N . LEU A 1 115 ? 6.207 -5.460 -5.804 1.00 93.44 115 LEU A N 1
ATOM 920 C CA . LEU A 1 115 ? 6.238 -4.691 -7.058 1.00 93.44 115 LEU A CA 1
ATOM 921 C C . LEU A 1 115 ? 5.728 -3.251 -6.933 1.00 93.44 115 LEU A C 1
ATOM 923 O O . LEU A 1 115 ? 5.515 -2.601 -7.953 1.00 93.44 115 LEU A O 1
ATOM 927 N N . LEU A 1 116 ? 5.481 -2.766 -5.720 1.00 93.81 116 LEU A N 1
ATOM 928 C CA . LEU A 1 116 ? 4.949 -1.432 -5.468 1.00 93.81 116 LEU A CA 1
ATOM 929 C C . LEU A 1 116 ? 5.530 -0.890 -4.168 1.00 93.81 116 LEU A C 1
ATOM 931 O O . LEU A 1 116 ? 5.651 -1.631 -3.194 1.00 93.81 116 LEU A O 1
ATOM 935 N N . ASP A 1 117 ? 5.824 0.404 -4.157 1.00 93.81 117 ASP A N 1
ATOM 936 C CA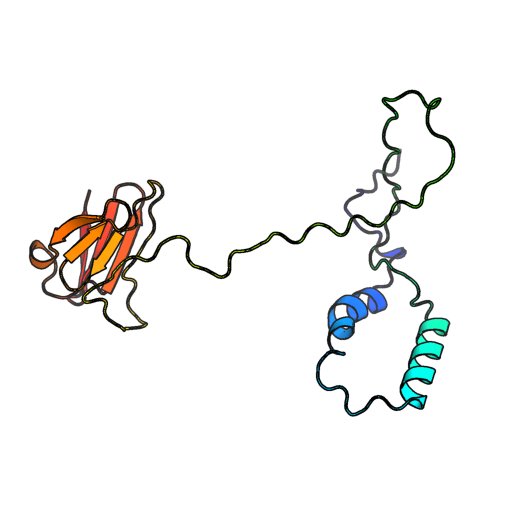 . ASP A 1 117 ? 6.170 1.141 -2.944 1.00 93.81 117 ASP A CA 1
ATOM 937 C C . ASP A 1 117 ? 5.578 2.560 -2.985 1.00 93.81 117 ASP A C 1
ATOM 939 O O . ASP A 1 117 ? 5.169 3.021 -4.050 1.00 93.81 117 ASP A O 1
ATOM 943 N N . TRP A 1 118 ? 5.501 3.254 -1.846 1.00 93.25 118 TRP A N 1
ATOM 944 C CA . TRP A 1 118 ? 4.980 4.618 -1.740 1.00 93.25 118 TRP A CA 1
ATOM 945 C C . TRP A 1 118 ? 5.997 5.553 -1.084 1.00 93.25 118 TRP A C 1
ATOM 947 O O . TRP A 1 118 ? 6.221 5.538 0.126 1.00 93.25 118 TRP A O 1
ATOM 957 N N . GLY A 1 119 ? 6.569 6.441 -1.895 1.00 91.19 119 GLY A N 1
ATOM 958 C CA . GLY A 1 119 ? 7.547 7.418 -1.438 1.00 91.19 119 GLY A CA 1
ATOM 959 C C . GLY A 1 119 ? 6.937 8.598 -0.679 1.00 91.19 119 GLY A C 1
ATOM 960 O O . GLY A 1 119 ? 5.812 9.035 -0.934 1.00 91.19 119 GLY A O 1
ATOM 961 N N . SER A 1 120 ? 7.754 9.212 0.179 1.00 91.56 120 SER A N 1
ATOM 962 C CA . SER A 1 120 ? 7.427 10.417 0.961 1.00 91.56 120 SER A CA 1
ATOM 963 C C . SER A 1 120 ? 7.034 11.636 0.111 1.00 91.56 120 SER A C 1
ATOM 965 O O . SER A 1 120 ? 6.327 12.520 0.588 1.00 91.56 120 SER A O 1
ATOM 967 N N . SER A 1 121 ? 7.442 11.670 -1.162 1.00 90.94 121 SER A N 1
ATOM 968 C CA . SER A 1 121 ? 7.083 12.717 -2.136 1.00 90.94 121 SER A CA 1
ATOM 969 C C . SER A 1 121 ? 5.760 12.446 -2.872 1.00 90.94 121 SER A C 1
ATOM 971 O O . SER A 1 121 ? 5.502 13.040 -3.915 1.00 90.94 121 SER A O 1
ATOM 973 N N . ASN A 1 122 ? 4.925 11.538 -2.351 1.00 90.56 122 ASN A N 1
ATOM 974 C CA . ASN A 1 122 ? 3.672 11.091 -2.966 1.00 90.56 122 ASN A CA 1
ATOM 975 C C . ASN A 1 122 ? 3.847 10.457 -4.361 1.00 90.56 122 ASN A C 1
ATOM 977 O O . ASN A 1 122 ? 2.950 10.491 -5.203 1.00 90.56 122 ASN A O 1
ATOM 981 N N . VAL A 1 123 ? 5.014 9.871 -4.598 1.00 90.44 123 VAL A N 1
ATOM 982 C CA . VAL A 1 123 ? 5.299 9.082 -5.796 1.00 90.44 123 VAL A CA 1
ATOM 983 C C . VAL A 1 123 ? 4.954 7.634 -5.472 1.00 90.44 123 VAL A C 1
ATOM 985 O O . VAL A 1 123 ? 5.424 7.107 -4.462 1.00 90.44 123 VAL A O 1
ATOM 988 N N . LEU A 1 124 ? 4.134 7.009 -6.314 1.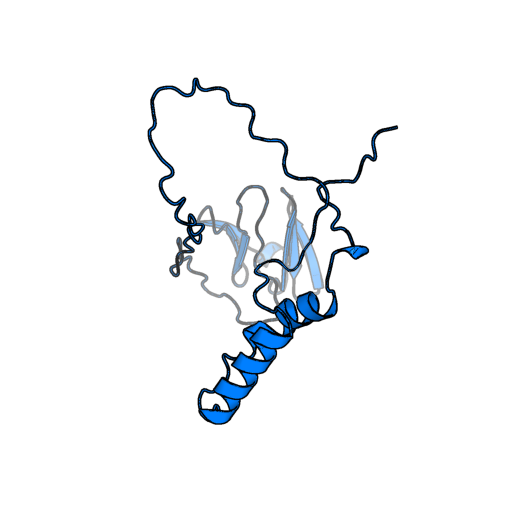00 92.25 124 LEU A N 1
ATOM 989 C CA . LEU A 1 124 ? 3.705 5.618 -6.165 1.00 92.25 124 LEU A CA 1
ATOM 990 C C . LEU A 1 124 ? 4.283 4.790 -7.322 1.00 92.25 124 LEU A C 1
ATOM 992 O O . LEU A 1 124 ? 3.589 4.551 -8.321 1.00 92.25 124 LEU A O 1
ATOM 996 N N . PRO A 1 125 ? 5.576 4.426 -7.257 1.00 92.12 125 PRO A N 1
ATOM 997 C CA . PRO A 1 125 ? 6.188 3.619 -8.293 1.00 92.12 125 PRO A CA 1
ATOM 998 C C . PRO A 1 125 ? 5.641 2.178 -8.259 1.00 92.12 125 PRO A C 1
ATOM 1000 O O . PRO A 1 125 ? 5.530 1.562 -7.199 1.00 92.12 125 PRO A O 1
ATOM 1003 N N . ILE A 1 126 ? 5.329 1.631 -9.434 1.00 93.50 126 ILE A N 1
ATOM 1004 C CA . ILE A 1 126 ? 4.885 0.243 -9.626 1.00 93.50 126 ILE A CA 1
ATOM 1005 C C . ILE A 1 126 ? 5.656 -0.410 -10.778 1.00 93.50 126 ILE A C 1
ATOM 1007 O O . ILE A 1 126 ? 5.867 0.198 -11.834 1.00 93.50 126 ILE A O 1
ATOM 1011 N N . ALA A 1 127 ? 6.095 -1.651 -10.583 1.00 92.25 127 ALA A N 1
ATOM 1012 C CA . ALA A 1 127 ? 6.745 -2.456 -11.608 1.00 92.25 127 ALA A CA 1
ATOM 1013 C C . ALA A 1 127 ? 5.703 -3.281 -12.381 1.00 92.25 127 ALA A C 1
ATOM 1015 O O . ALA A 1 127 ? 5.098 -4.208 -11.845 1.00 92.25 127 ALA A O 1
ATOM 1016 N N . LEU A 1 128 ? 5.524 -2.952 -13.661 1.00 91.00 128 LEU A N 1
ATOM 1017 C CA . LEU A 1 128 ? 4.624 -3.632 -14.593 1.00 91.00 128 LEU A CA 1
ATOM 1018 C C . LEU A 1 128 ? 5.460 -4.317 -15.676 1.00 91.00 128 LEU A C 1
ATOM 1020 O O . LEU A 1 128 ? 6.115 -3.651 -16.485 1.00 91.00 128 LEU A O 1
ATOM 1024 N N . ALA A 1 129 ? 5.484 -5.650 -15.667 1.00 86.69 129 ALA A N 1
ATOM 1025 C CA . ALA A 1 129 ? 6.387 -6.471 -16.474 1.00 86.69 129 ALA A CA 1
ATOM 1026 C C . ALA A 1 129 ? 7.853 -5.975 -16.459 1.00 86.69 129 ALA A C 1
ATOM 1028 O O . ALA A 1 129 ? 8.582 -6.194 -15.493 1.00 86.69 129 ALA A O 1
ATOM 1029 N N . ASN A 1 130 ? 8.282 -5.312 -17.539 1.00 84.88 130 ASN A N 1
ATOM 1030 C CA . ASN A 1 130 ? 9.649 -4.821 -17.752 1.00 84.88 130 ASN A CA 1
ATOM 1031 C C . ASN A 1 130 ? 9.741 -3.287 -17.721 1.00 84.88 130 ASN A C 1
ATOM 1033 O O . ASN A 1 130 ? 10.714 -2.711 -18.219 1.00 84.88 130 ASN A O 1
ATOM 1037 N N . SER A 1 131 ? 8.731 -2.625 -17.170 1.00 88.19 131 SER A N 1
ATOM 1038 C CA . SER A 1 131 ? 8.618 -1.175 -17.098 1.00 88.19 131 SER A CA 1
ATOM 1039 C C . SER A 1 131 ? 8.266 -0.743 -15.687 1.00 88.19 131 SER A C 1
ATOM 1041 O O . SER A 1 131 ? 7.519 -1.405 -14.975 1.00 88.19 131 SER A O 1
ATOM 1043 N N . LEU A 1 132 ? 8.796 0.402 -15.296 1.00 88.94 132 LEU A N 1
ATOM 1044 C CA . LEU A 1 132 ? 8.505 1.032 -14.027 1.00 88.94 132 LEU A CA 1
ATOM 1045 C C . LEU A 1 132 ? 7.687 2.299 -14.273 1.00 88.94 132 LEU A C 1
ATOM 1047 O O . LEU A 1 132 ? 8.098 3.164 -15.052 1.00 88.94 132 LEU A O 1
ATOM 1051 N N . TRP A 1 133 ? 6.565 2.418 -13.576 1.00 91.19 133 TRP A N 1
ATOM 1052 C CA . TRP A 1 133 ? 5.583 3.480 -13.764 1.00 91.19 133 TRP A CA 1
ATOM 1053 C C . TRP A 1 133 ? 5.372 4.293 -12.497 1.00 91.19 133 TRP A C 1
ATOM 1055 O O . TRP A 1 133 ? 5.327 3.736 -11.408 1.00 91.19 133 TRP A O 1
ATOM 1065 N N . ASP A 1 134 ? 5.217 5.605 -12.652 1.00 91.00 134 ASP A N 1
ATOM 1066 C CA . ASP A 1 134 ? 4.664 6.491 -11.635 1.00 91.00 134 ASP A CA 1
ATOM 1067 C C . ASP A 1 134 ? 3.140 6.474 -11.745 1.00 91.00 134 ASP A C 1
ATOM 1069 O O . ASP A 1 134 ? 2.563 7.037 -12.681 1.00 91.00 134 ASP A O 1
ATOM 1073 N N . SER A 1 135 ? 2.493 5.836 -10.779 1.00 88.69 135 SER A N 1
ATOM 1074 C CA . SER A 1 135 ? 1.038 5.719 -10.720 1.00 88.69 135 SER A CA 1
ATOM 1075 C C . SER A 1 135 ? 0.359 7.047 -10.357 1.00 88.69 135 SER A C 1
ATOM 1077 O O . SER A 1 135 ? -0.789 7.278 -10.733 1.00 88.69 135 SER A O 1
ATOM 1079 N N . THR A 1 136 ? 1.060 7.949 -9.657 1.00 88.00 136 THR A N 1
ATOM 1080 C CA . THR A 1 136 ? 0.531 9.265 -9.268 1.00 88.00 136 THR A CA 1
ATOM 1081 C C . THR A 1 136 ? 0.543 10.227 -10.452 1.00 88.00 136 THR A C 1
ATOM 1083 O O . THR A 1 136 ? -0.444 10.921 -10.699 1.00 88.00 136 THR A O 1
ATOM 1086 N N . ALA A 1 137 ? 1.654 10.270 -11.192 1.00 87.19 137 ALA A N 1
ATOM 1087 C CA . ALA A 1 137 ? 1.822 11.143 -12.356 1.00 87.19 137 ALA A CA 1
ATOM 1088 C C . ALA A 1 137 ? 1.337 10.515 -13.676 1.00 87.19 137 ALA A C 1
ATOM 1090 O O . ALA A 1 137 ? 1.352 11.188 -14.707 1.00 87.19 137 ALA A O 1
ATOM 1091 N N . ASN A 1 138 ? 0.938 9.238 -13.653 1.00 86.38 138 ASN A N 1
ATOM 1092 C CA . ASN A 1 138 ? 0.617 8.420 -14.824 1.00 86.38 138 ASN A CA 1
ATOM 1093 C C . ASN A 1 138 ? 1.701 8.502 -15.915 1.00 86.38 138 ASN A C 1
ATOM 1095 O O . ASN A 1 138 ? 1.435 8.777 -17.088 1.00 86.38 138 ASN A O 1
ATOM 1099 N 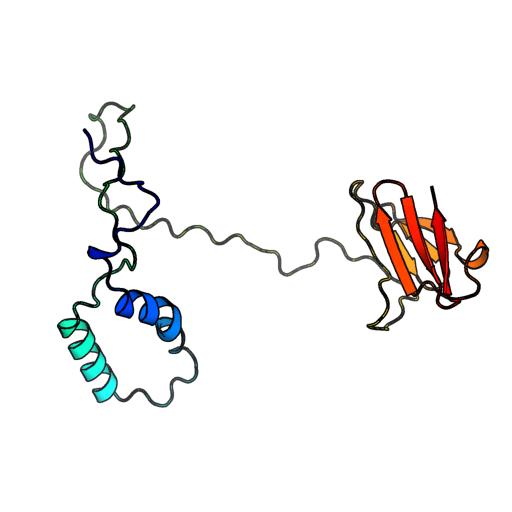N . ARG A 1 139 ? 2.960 8.333 -15.505 1.00 88.56 139 ARG A N 1
ATOM 1100 C CA . ARG A 1 139 ? 4.129 8.505 -16.371 1.00 88.56 139 ARG A CA 1
ATOM 1101 C C . ARG A 1 139 ? 5.075 7.323 -16.233 1.00 88.56 139 ARG A C 1
ATOM 1103 O O . ARG A 1 139 ? 5.356 6.864 -15.134 1.00 88.56 139 ARG A O 1
ATOM 1110 N N . LEU A 1 140 ? 5.645 6.881 -17.349 1.00 86.69 140 LEU A N 1
ATOM 1111 C CA . LEU A 1 140 ? 6.733 5.909 -17.338 1.00 86.69 140 LEU A CA 1
ATOM 1112 C C . LEU A 1 140 ? 7.987 6.529 -16.694 1.00 86.69 140 LEU A C 1
ATOM 1114 O O . LEU A 1 140 ? 8.521 7.517 -17.205 1.00 86.69 140 LEU A O 1
ATOM 1118 N N . PHE A 1 141 ? 8.479 5.931 -15.607 1.00 83.31 141 PHE A N 1
ATOM 1119 C CA . PHE A 1 141 ? 9.771 6.288 -15.018 1.00 83.31 141 PHE A CA 1
ATOM 1120 C C . PHE A 1 141 ? 10.907 5.807 -15.912 1.00 83.31 141 PHE A C 1
ATOM 1122 O O . PHE A 1 141 ? 11.760 6.590 -16.334 1.00 83.31 141 PHE A O 1
ATOM 1129 N N . ARG A 1 142 ? 10.940 4.495 -16.170 1.00 81.81 142 ARG A N 1
ATOM 1130 C CA . ARG A 1 142 ? 12.036 3.847 -16.891 1.00 81.81 142 ARG A CA 1
ATOM 1131 C C . ARG A 1 142 ? 11.642 2.458 -17.381 1.00 81.81 142 ARG A C 1
ATOM 1133 O O . ARG A 1 142 ? 10.905 1.736 -16.718 1.00 81.81 142 ARG A O 1
ATOM 1140 N N . THR A 1 143 ? 12.219 2.054 -18.507 1.00 82.31 143 THR A N 1
ATOM 1141 C CA . THR A 1 143 ? 12.186 0.663 -18.966 1.00 82.31 143 THR A CA 1
ATOM 1142 C C . THR A 1 143 ? 13.328 -0.121 -18.322 1.00 82.31 143 THR A C 1
ATOM 1144 O O . THR A 1 143 ? 14.498 0.239 -18.459 1.00 82.31 143 THR A O 1
ATOM 1147 N N . LEU A 1 144 ? 12.999 -1.217 -17.645 1.00 75.19 144 LEU A N 1
ATOM 1148 C CA . LEU A 1 144 ? 13.936 -2.037 -16.873 1.00 75.19 144 LEU A CA 1
ATOM 1149 C C . LEU A 1 144 ? 14.833 -2.909 -17.761 1.00 75.19 144 LEU A C 1
ATOM 1151 O O . LEU A 1 144 ? 15.894 -3.321 -17.306 1.00 75.19 144 LEU A O 1
ATOM 1155 N N . LYS A 1 145 ? 14.480 -3.087 -19.046 1.00 68.31 145 LYS A N 1
ATOM 1156 C CA . LYS A 1 145 ? 15.303 -3.786 -20.059 1.00 68.31 145 LYS A CA 1
ATOM 1157 C C . LYS A 1 145 ? 16.727 -3.232 -20.206 1.00 68.31 145 LYS A C 1
ATOM 1159 O O . LYS A 1 145 ? 17.586 -3.916 -20.744 1.00 68.31 145 LYS A O 1
ATOM 1164 N N . ALA A 1 146 ? 16.967 -1.989 -19.788 1.00 64.50 146 ALA A N 1
ATOM 1165 C CA . ALA A 1 146 ? 18.294 -1.379 -19.835 1.00 64.50 146 ALA A CA 1
ATOM 1166 C C . ALA A 1 146 ? 19.195 -1.776 -18.648 1.00 64.50 146 ALA A C 1
ATOM 1168 O O . ALA A 1 146 ? 20.383 -1.472 -18.678 1.00 64.50 146 ALA A O 1
ATOM 1169 N N . GLY A 1 147 ? 18.642 -2.400 -17.602 1.00 72.25 147 GLY A N 1
ATOM 1170 C CA . GLY A 1 147 ? 19.370 -2.754 -16.383 1.00 72.25 147 GLY A CA 1
ATOM 1171 C C . GLY A 1 147 ? 19.206 -4.220 -15.992 1.00 72.25 147 GLY A C 1
ATOM 1172 O O . GLY A 1 147 ? 20.191 -4.947 -15.931 1.00 72.25 147 GLY A O 1
ATOM 1173 N N . HIS A 1 148 ? 17.969 -4.659 -15.757 1.00 83.06 148 HIS A N 1
ATOM 1174 C CA . HIS A 1 148 ? 17.683 -6.034 -15.344 1.00 83.06 148 HIS A CA 1
ATOM 1175 C C . HIS A 1 148 ? 17.520 -6.940 -16.566 1.00 83.06 148 HIS A C 1
ATOM 1177 O O . HIS A 1 148 ? 16.804 -6.603 -17.512 1.00 83.06 148 HIS A O 1
ATOM 1183 N N . GLN A 1 149 ? 18.158 -8.112 -16.534 1.00 79.81 149 GLN A N 1
ATOM 1184 C CA . GLN A 1 149 ? 18.014 -9.158 -17.562 1.00 79.81 149 GLN A CA 1
ATOM 1185 C C . GLN A 1 149 ? 16.741 -9.991 -17.361 1.00 79.81 149 GLN A C 1
ATOM 1187 O O . GLN A 1 149 ? 16.353 -10.784 -18.218 1.00 79.81 149 GLN A O 1
ATOM 1192 N N . SER A 1 150 ? 16.089 -9.809 -16.214 1.00 84.06 150 SER A N 1
ATOM 1193 C CA . SER A 1 150 ? 14.829 -10.438 -15.851 1.00 84.06 150 SER A CA 1
ATOM 1194 C C . SER A 1 150 ? 13.873 -9.408 -15.244 1.00 84.06 150 SER A C 1
ATOM 1196 O O . SER A 1 150 ? 14.209 -8.238 -15.065 1.00 84.06 150 SER A O 1
ATOM 1198 N N . ARG A 1 151 ? 12.656 -9.841 -14.927 1.00 87.06 151 ARG A N 1
ATOM 1199 C CA . ARG A 1 151 ? 11.648 -9.021 -14.248 1.00 87.06 151 ARG A CA 1
ATOM 1200 C C . ARG A 1 151 ? 12.146 -8.565 -12.869 1.00 87.06 151 ARG A C 1
ATOM 1202 O O . ARG A 1 151 ? 12.889 -9.282 -12.199 1.00 87.06 151 ARG A O 1
ATOM 1209 N N . VAL A 1 152 ? 11.674 -7.403 -12.421 1.00 90.94 152 VAL A N 1
ATOM 1210 C CA . VAL A 1 152 ? 11.843 -6.942 -11.035 1.00 90.94 152 VAL A CA 1
ATOM 1211 C C . VAL A 1 152 ? 11.013 -7.808 -10.092 1.00 90.94 152 VAL A C 1
ATOM 1213 O O . VAL A 1 152 ? 9.835 -8.037 -10.337 1.00 90.94 152 VAL A O 1
ATOM 1216 N N . GLY A 1 153 ? 11.634 -8.305 -9.027 1.00 91.88 153 GLY A N 1
ATOM 1217 C CA . GLY A 1 153 ? 10.961 -9.040 -7.958 1.00 91.88 153 GLY A CA 1
ATOM 1218 C C . GLY A 1 153 ? 10.740 -8.221 -6.688 1.00 91.88 153 GLY A C 1
ATOM 1219 O O . GLY A 1 153 ? 9.864 -8.558 -5.898 1.00 91.88 153 GLY A O 1
ATOM 1220 N N . ALA A 1 154 ? 11.504 -7.147 -6.480 1.00 92.94 154 ALA A N 1
ATOM 1221 C CA . ALA A 1 154 ? 11.290 -6.237 -5.360 1.00 92.94 154 ALA A CA 1
ATOM 1222 C C . ALA A 1 154 ? 11.693 -4.803 -5.711 1.00 92.94 154 ALA A C 1
ATOM 1224 O O . ALA A 1 154 ? 12.656 -4.592 -6.455 1.00 92.94 154 ALA A O 1
ATOM 1225 N N . MET A 1 155 ? 11.004 -3.829 -5.131 1.00 92.44 155 MET A N 1
ATOM 1226 C CA . MET A 1 155 ? 11.357 -2.418 -5.224 1.00 92.44 155 MET A CA 1
ATOM 1227 C C . MET A 1 155 ? 11.154 -1.692 -3.900 1.00 92.44 155 MET A C 1
ATOM 1229 O O . MET A 1 155 ? 10.328 -2.096 -3.089 1.00 92.44 155 MET A O 1
ATOM 1233 N N . ASP A 1 156 ? 11.940 -0.640 -3.713 1.00 94.19 156 ASP A N 1
ATOM 1234 C CA . ASP A 1 156 ? 11.952 0.208 -2.523 1.00 94.19 156 ASP A CA 1
ATOM 1235 C C . ASP A 1 156 ? 12.326 1.639 -2.936 1.00 94.19 156 ASP A C 1
ATOM 1237 O O . ASP A 1 156 ? 13.244 1.843 -3.739 1.00 94.19 156 ASP A O 1
ATOM 1241 N N . LEU A 1 157 ? 11.608 2.631 -2.423 1.00 92.62 157 LEU A N 1
ATOM 1242 C CA . LEU A 1 157 ? 11.767 4.051 -2.699 1.00 92.62 157 LEU A CA 1
ATOM 1243 C C . LEU A 1 157 ? 12.063 4.796 -1.396 1.00 92.62 157 LEU A C 1
ATOM 1245 O O . LEU A 1 157 ? 11.182 5.142 -0.610 1.00 92.62 157 LEU A O 1
ATOM 1249 N N . ASN A 1 158 ? 13.330 5.163 -1.229 1.00 92.44 158 ASN A N 1
ATOM 1250 C CA . ASN A 1 158 ? 13.790 5.978 -0.119 1.00 92.44 158 ASN A CA 1
ATOM 1251 C C . ASN A 1 158 ? 14.062 7.416 -0.583 1.00 92.44 158 ASN A C 1
ATOM 1253 O O . ASN A 1 158 ? 15.117 7.727 -1.143 1.00 92.44 158 ASN A O 1
ATOM 1257 N N . ASN A 1 159 ? 13.102 8.306 -0.316 1.00 88.62 159 ASN A N 1
ATOM 1258 C CA . ASN A 1 159 ? 13.098 9.712 -0.734 1.00 88.62 159 ASN A CA 1
ATOM 1259 C C . ASN A 1 159 ? 13.213 9.882 -2.257 1.00 88.62 159 ASN A C 1
ATOM 1261 O O . ASN A 1 159 ? 12.201 9.901 -2.953 1.00 88.62 159 ASN A O 1
ATOM 1265 N N . HIS A 1 160 ? 14.437 10.030 -2.761 1.00 86.38 160 HIS A N 1
ATOM 1266 C CA . HIS A 1 160 ? 14.742 10.213 -4.182 1.00 86.38 160 HIS A CA 1
ATOM 1267 C C . HIS A 1 160 ? 15.466 9.000 -4.777 1.00 86.38 160 HIS A C 1
ATOM 1269 O O . HIS A 1 160 ? 15.639 8.928 -5.987 1.00 86.38 160 HIS A O 1
ATOM 1275 N N . ILE A 1 161 ? 15.888 8.053 -3.933 1.00 90.12 161 ILE A N 1
ATOM 1276 C CA . ILE A 1 161 ? 16.625 6.866 -4.349 1.00 90.12 161 ILE A CA 1
ATOM 1277 C C . ILE A 1 161 ? 15.642 5.721 -4.495 1.00 90.12 161 ILE A C 1
ATOM 1279 O O . ILE A 1 161 ? 14.987 5.322 -3.535 1.00 90.12 161 ILE A O 1
ATOM 1283 N N . MET A 1 162 ? 15.588 5.157 -5.689 1.00 90.62 162 MET A N 1
ATOM 1284 C CA . MET A 1 162 ? 14.758 4.004 -5.979 1.00 90.62 162 MET A CA 1
ATOM 1285 C C . MET A 1 162 ? 15.634 2.787 -6.223 1.00 90.62 162 MET A C 1
ATOM 1287 O O . MET A 1 162 ? 16.419 2.755 -7.168 1.00 90.62 162 MET A O 1
ATOM 1291 N N . SER A 1 163 ? 15.481 1.772 -5.390 1.00 92.88 163 SER A N 1
ATOM 1292 C CA . SER A 1 163 ? 16.195 0.508 -5.496 1.00 92.88 163 SER A CA 1
ATOM 1293 C C . SER A 1 163 ? 15.276 -0.540 -6.103 1.00 92.88 163 SER A C 1
ATOM 1295 O O . SER A 1 163 ? 14.126 -0.690 -5.704 1.00 92.88 163 SER A O 1
ATOM 1297 N N . THR A 1 164 ? 15.778 -1.287 -7.078 1.00 92.56 164 THR A N 1
ATOM 1298 C CA . THR A 1 164 ? 15.041 -2.376 -7.727 1.00 92.56 164 THR A CA 1
ATOM 1299 C C . THR A 1 164 ? 15.890 -3.632 -7.731 1.00 92.56 164 THR A C 1
ATOM 1301 O O . THR A 1 164 ? 17.088 -3.576 -8.007 1.00 92.56 164 THR A O 1
ATOM 1304 N N . ARG A 1 165 ? 15.277 -4.773 -7.435 1.00 92.50 165 ARG A N 1
ATOM 1305 C CA . ARG A 1 165 ? 15.921 -6.084 -7.452 1.00 92.50 165 ARG A CA 1
ATOM 1306 C C . ARG A 1 165 ? 15.315 -6.941 -8.551 1.00 92.50 165 ARG A C 1
ATOM 1308 O O . ARG A 1 165 ? 14.115 -7.206 -8.518 1.00 92.50 165 ARG A O 1
ATOM 1315 N N . GLY A 1 166 ? 16.134 -7.387 -9.492 1.00 90.56 166 GLY A N 1
ATOM 1316 C CA . GLY A 1 166 ? 15.746 -8.309 -10.550 1.00 90.56 166 GLY A CA 1
ATOM 1317 C C . GLY A 1 166 ? 15.740 -9.766 -10.083 1.00 90.56 166 GLY A C 1
ATOM 1318 O O . GLY A 1 166 ? 16.433 -10.153 -9.138 1.00 90.56 166 GLY A O 1
ATOM 1319 N N . MET A 1 167 ? 14.965 -10.607 -10.769 1.00 88.38 167 MET A N 1
ATOM 1320 C CA . MET A 1 167 ? 15.017 -12.071 -10.625 1.00 88.38 167 MET A CA 1
ATOM 1321 C C . MET A 1 167 ? 16.339 -12.671 -11.140 1.00 88.38 167 MET A C 1
ATOM 1323 O O . MET A 1 167 ? 16.630 -13.833 -10.878 1.00 88.38 167 MET A O 1
ATOM 1327 N N . ASP A 1 168 ? 17.154 -11.885 -11.846 1.00 90.00 168 ASP A N 1
ATOM 1328 C CA . ASP A 1 168 ? 18.538 -12.207 -12.213 1.00 90.00 168 ASP A CA 1
ATOM 1329 C C . ASP A 1 168 ? 19.521 -12.068 -11.033 1.00 90.00 168 ASP A C 1
ATOM 1331 O O . ASP A 1 168 ? 20.712 -12.333 -11.179 1.00 90.00 168 ASP A O 1
ATOM 1335 N N . GLY A 1 169 ? 19.029 -11.663 -9.857 1.00 88.81 169 GLY A N 1
ATOM 1336 C CA . GLY A 1 169 ? 19.824 -11.474 -8.649 1.00 88.81 169 GLY A CA 1
ATOM 1337 C C . GLY A 1 169 ? 20.507 -10.110 -8.562 1.00 88.81 169 GLY A C 1
ATOM 1338 O O . GLY A 1 169 ? 21.174 -9.850 -7.559 1.00 88.81 169 GLY A O 1
ATOM 1339 N N . GLN A 1 170 ? 20.331 -9.228 -9.551 1.00 91.06 170 GLN A N 1
ATOM 1340 C CA . GLN A 1 170 ? 20.930 -7.896 -9.546 1.00 91.06 170 GLN A CA 1
ATOM 1341 C C . GLN A 1 170 ? 20.089 -6.901 -8.749 1.00 91.06 170 GLN A C 1
ATOM 1343 O O . GLN A 1 170 ? 18.859 -6.962 -8.728 1.00 91.06 170 GLN A O 1
ATOM 1348 N N . ILE A 1 171 ? 20.768 -5.956 -8.101 1.00 92.81 171 ILE A N 1
ATOM 1349 C CA . ILE A 1 171 ? 20.144 -4.794 -7.469 1.00 92.81 171 ILE A CA 1
ATOM 1350 C C . ILE A 1 171 ? 20.650 -3.555 -8.196 1.00 92.81 171 ILE A C 1
ATOM 1352 O O . ILE A 1 171 ? 21.856 -3.357 -8.327 1.00 92.81 171 ILE A O 1
ATOM 1356 N N . ILE A 1 172 ? 19.721 -2.731 -8.666 1.00 90.44 172 ILE A N 1
ATOM 1357 C CA . ILE A 1 172 ? 20.006 -1.484 -9.368 1.00 90.44 172 ILE A CA 1
ATOM 1358 C C . ILE A 1 172 ? 19.337 -0.352 -8.605 1.00 90.44 172 ILE A C 1
ATOM 1360 O O . ILE A 1 172 ? 18.122 -0.374 -8.390 1.00 90.44 172 ILE A O 1
ATOM 1364 N N . CYS A 1 173 ? 20.141 0.638 -8.228 1.00 90.88 173 CYS A N 1
ATOM 1365 C CA . CYS A 1 173 ? 19.681 1.860 -7.589 1.00 90.88 173 CYS A CA 1
ATOM 1366 C C . CYS A 1 173 ? 19.650 2.993 -8.615 1.00 90.88 173 CYS A C 1
ATOM 1368 O O . CYS A 1 173 ? 20.609 3.203 -9.360 1.00 90.88 173 CYS A O 1
ATOM 1370 N N . TYR A 1 174 ? 18.555 3.735 -8.630 1.00 83.69 174 TYR A N 1
ATOM 1371 C CA . TYR A 1 174 ? 18.360 4.929 -9.434 1.00 83.69 174 TYR A CA 1
ATOM 1372 C C . TYR A 1 174 ? 18.385 6.140 -8.499 1.00 83.69 174 TYR A C 1
ATOM 1374 O O . TYR A 1 174 ? 17.690 6.138 -7.483 1.00 83.69 174 TYR A O 1
ATOM 1382 N N . MET A 1 175 ? 19.214 7.128 -8.839 1.00 79.88 175 MET A N 1
ATOM 1383 C CA . MET A 1 175 ? 19.300 8.439 -8.184 1.00 79.88 175 MET A CA 1
ATOM 1384 C C . MET A 1 175 ? 18.698 9.521 -9.075 1.00 79.88 175 MET A C 1
ATOM 1386 O O . MET A 1 175 ? 18.666 9.302 -10.312 1.00 79.88 175 MET A O 1
#

pLDDT: mean 77.6, std 16.24, range [37.72, 96.62]

Organism: Artemisia annua (NCBI:txid35608)

Radius of gyration: 30.21 Å; chains: 1; bounding box: 56×56×72 Å

Secondary structure (DSSP, 8-state):
------TTS--GGG--HHHHHHHHHTTTGGGS-TT---HHHHHHHHHHHHHTTTT---S---SSPPPPP---S-SSS--S--------PPPPP--SS-S-----TT----TT-B-B---TTS--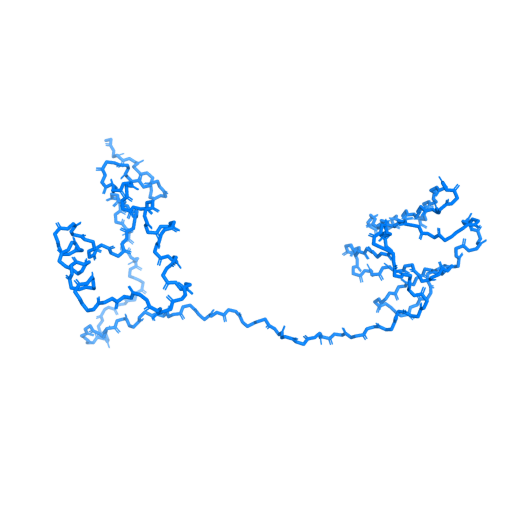EEEETTEEEETTTTEEEEEGGGT-SS-EEEEEEETTEEEEEETTS-EEEE-

Foldseek 3Di:
DDPPDDQPDFDPVVADVVLLVCVVPPVPVVPPDPPDDDPVNVVVVVVVCVVVVVVDPDRTHGPDDPPDPDPPDDDPDDDDDDPPDPPPPPDDDDDPDDPDDFDQAQDDPDPQAAQWDAAPVRFIWGFRFQWIAGRVVRDTPDGNVVPEPAGWRYWDDYHPWIWTAGPVRDIDIDD